Protein 8D05 (pdb70)

Solvent-accessible surface area: 4432 Å² total; per-residue (Å²): 150,84,83,16,89,10,99,107,60,28,125,111,112,77,49,157,0,73,0,44,90,0,34,17,72,79,54,107,158,82,134,67,107,86,55,78,24,66,73,123,38,27,100,42,53,179,93,2,74,106,60,0,99,128,35,3,61,82,118,150

Foldseek 3Di:
DDKDAQQDWDCPPNWTWGWGMWDWDDDPVVRDIDIDTDTDIGDDDPVRVVVVVVRRVVRD

Structure (mmCIF, N/CA/C/O backbone):
data_8D05
#
_entry.id   8D05
#
_cell.length_a   50.187
_cell.length_b   50.187
_cell.length_c   22.111
_cell.angle_alpha   90.000
_cell.angle_beta   90.000
_cell.angle_gamma   90.000
#
_symmetry.space_group_name_H-M   'P 42'
#
loop_
_atom_site.group_PDB
_atom_site.id
_atom_site.type_symbol
_atom_site.label_atom_id
_atom_site.label_alt_id
_atom_site.label_comp_id
_atom_site.label_asym_id
_atom_site.label_entity_id
_atom_site.label_seq_id
_atom_site.pdbx_PDB_ins_code
_atom_site.Cartn_x
_atom_site.Cartn_y
_atom_si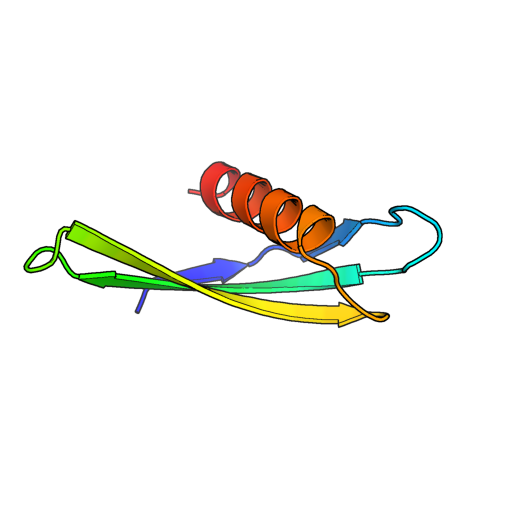te.Cartn_z
_atom_site.occupancy
_atom_site.B_iso_or_equiv
_atom_site.auth_seq_id
_atom_site.auth_comp_id
_atom_site.auth_asym_id
_atom_site.auth_atom_id
_atom_site.pdbx_PDB_model_num
ATOM 1 N N . PRO A 1 9 ? 12.41418 -2.79755 -10.10695 1.000 90.78810 9 PRO A N 1
ATOM 2 C CA . PRO A 1 9 ? 12.85384 -1.42540 -9.82516 1.000 72.59118 9 PRO A CA 1
ATOM 3 C C . PRO A 1 9 ? 12.55301 -1.00136 -8.38913 1.000 79.42358 9 PRO A C 1
ATOM 4 O O . PRO A 1 9 ? 11.43296 -0.58765 -8.08694 1.000 91.53030 9 PRO A O 1
ATOM 8 N N . ILE A 1 10 ? 13.55122 -1.10000 -7.51833 1.000 76.01671 10 ILE A N 1
ATOM 9 C CA . ILE A 1 10 ? 13.38742 -0.78992 -6.10332 1.000 69.22379 10 ILE A CA 1
ATOM 10 C C . ILE A 1 10 ? 13.65304 0.69317 -5.88451 1.000 70.52132 10 ILE A C 1
ATOM 11 O O . ILE A 1 10 ? 14.61277 1.25540 -6.42575 1.000 67.96311 10 ILE A O 1
ATOM 16 N N . VAL A 1 11 ? 12.79902 1.32900 -5.08639 1.000 75.48926 11 VAL A N 1
ATOM 17 C CA . VAL A 1 11 ? 12.86566 2.75904 -4.81153 1.000 73.72589 11 VAL A CA 1
ATOM 18 C C . VAL A 1 11 ? 12.98091 2.95721 -3.30557 1.000 70.44918 11 VAL A C 1
ATOM 19 O O . VAL A 1 11 ? 12.22024 2.35706 -2.53736 1.000 79.65028 11 VAL A O 1
ATOM 23 N N . ILE A 1 12 ? 13.93076 3.79352 -2.88783 1.000 69.87397 12 ILE A N 1
ATOM 24 C CA . ILE A 1 12 ? 14.18097 4.06871 -1.47691 1.000 72.58746 12 ILE A CA 1
ATOM 25 C C . ILE A 1 12 ? 14.18158 5.57573 -1.26304 1.000 71.92422 12 ILE A C 1
ATOM 26 O O . ILE A 1 12 ? 14.90423 6.30388 -1.95225 1.000 65.52082 12 ILE A O 1
ATOM 31 N N . ASP A 1 13 ? 13.37564 6.03859 -0.31092 1.000 76.04580 13 ASP A N 1
ATOM 32 C CA . ASP A 1 13 ? 13.44633 7.42864 0.11794 1.000 78.03288 13 ASP A CA 1
ATOM 33 C C . ASP A 1 13 ? 14.67444 7.64407 0.99268 1.000 90.50017 13 ASP A C 1
ATOM 34 O O . ASP A 1 13 ? 14.97585 6.83824 1.87869 1.000 79.97785 13 ASP A O 1
ATOM 39 N N . LEU A 1 14 ? 15.38908 8.74025 0.73943 1.000 80.79104 14 LEU A N 1
ATOM 40 C CA . LEU A 1 14 ? 16.58914 9.07866 1.49916 1.000 81.23056 14 LEU A CA 1
ATOM 41 C C . LEU A 1 14 ? 16.31799 10.25067 2.43511 1.000 82.83865 14 LEU A C 1
ATOM 42 O O . LEU A 1 14 ? 16.32029 10.07478 3.65613 1.000 90.31850 14 LEU A O 1
ATOM 47 N N . ASN A 1 15 ? 16.08754 11.44856 1.89305 1.000 81.34284 15 ASN A N 1
ATOM 48 C CA . ASN A 1 15 ? 15.74236 12.63153 2.68502 1.000 81.44812 15 ASN A CA 1
ATOM 49 C C . ASN A 1 15 ? 16.83048 12.95193 3.71077 1.000 82.21926 15 ASN A C 1
ATOM 50 O O . ASN A 1 15 ? 16.55764 13.21495 4.88480 1.000 78.03455 15 ASN A O 1
ATOM 55 N N . LYS A 1 16 ? 18.07839 12.92624 3.25152 1.000 84.80466 16 LYS A N 1
ATOM 56 C CA . LYS A 1 16 ? 19.22846 13.26764 4.07426 1.000 71.33199 16 LYS A CA 1
ATOM 57 C C . LYS A 1 16 ? 20.16605 14.14084 3.25499 1.000 65.03913 16 LYS A C 1
ATOM 58 O O . LYS A 1 16 ? 20.25884 13.99876 2.03398 1.000 86.01533 16 LYS A O 1
ATOM 64 N N . THR A 1 17 ? 20.85192 15.05410 3.93177 1.000 56.34985 17 THR A N 1
ATOM 65 C CA . THR A 1 17 ? 21.73852 15.99229 3.26251 1.000 67.61699 17 THR A CA 1
ATOM 66 C C . THR A 1 17 ? 23.18968 15.70774 3.62524 1.000 65.28513 17 THR A C 1
ATOM 67 O O . THR A 1 17 ? 23.49605 15.13492 4.67423 1.000 67.94598 17 THR A O 1
ATOM 71 N N . ILE A 1 18 ? 24.08438 16.12091 2.72802 1.000 81.94152 18 ILE A N 1
ATOM 72 C CA . ILE A 1 18 ? 25.52246 15.96234 2.90975 1.000 76.00660 18 ILE A CA 1
ATOM 73 C C . ILE A 1 18 ? 26.19400 17.25549 2.47050 1.000 70.30329 18 ILE A C 1
ATOM 74 O O . ILE A 1 18 ? 26.11265 17.63037 1.29648 1.000 58.04655 18 ILE A O 1
ATOM 79 N N . GLU A 1 19 ? 26.85800 17.93277 3.40630 1.000 74.32364 19 GLU A N 1
ATOM 80 C CA . GLU A 1 19 ? 27.54058 19.18193 3.09705 1.000 79.19265 19 GLU A CA 1
ATOM 81 C C . GLU A 1 19 ? 29.04863 18.96136 3.04077 1.000 78.40308 19 GLU A C 1
ATOM 82 O O . GLU A 1 19 ? 29.80760 19.58464 3.79256 1.000 91.87049 19 GLU A O 1
ATOM 88 N N . ARG A 1 20 ? 29.48470 18.07640 2.14976 1.000 76.71729 20 ARG A N 1
ATOM 89 C CA . ARG A 1 20 ? 30.88979 17.70380 2.05550 1.000 71.37717 20 ARG A CA 1
ATOM 90 C C . ARG A 1 20 ? 31.64233 18.72394 1.21326 1.000 65.33698 20 ARG A C 1
ATOM 91 O O . ARG A 1 20 ? 31.26102 18.99273 0.06732 1.000 68.91635 20 ARG A O 1
ATOM 99 N N . ASP A 1 21 ? 32.70328 19.29629 1.78600 1.000 71.65641 21 ASP A N 1
ATOM 100 C CA . ASP A 1 21 ? 33.57287 20.24648 1.09174 1.000 68.75607 21 ASP A CA 1
ATOM 101 C C . ASP A 1 21 ? 32.80142 21.45121 0.56379 1.000 64.71348 21 ASP A C 1
ATOM 102 O O . ASP A 1 21 ? 33.14704 22.01622 -0.47633 1.000 63.13434 21 ASP A O 1
ATOM 107 N N . GLY A 1 22 ? 31.74844 21.85597 1.27196 1.000 72.27249 22 GLY A N 1
ATOM 108 C CA . GLY A 1 22 ? 31.00003 23.03773 0.89901 1.000 68.81418 22 GLY A CA 1
ATOM 109 C C . GLY A 1 22 ? 29.95587 22.83933 -0.17376 1.000 67.16924 22 GLY A C 1
ATOM 110 O O . GLY A 1 22 ? 29.44148 23.83214 -0.69774 1.000 79.92604 22 GLY A O 1
ATOM 111 N N . ARG A 1 23 ? 29.62015 21.59821 -0.52258 1.000 67.96736 23 ARG A N 1
ATOM 112 C CA . ARG A 1 23 ? 28.60203 21.3048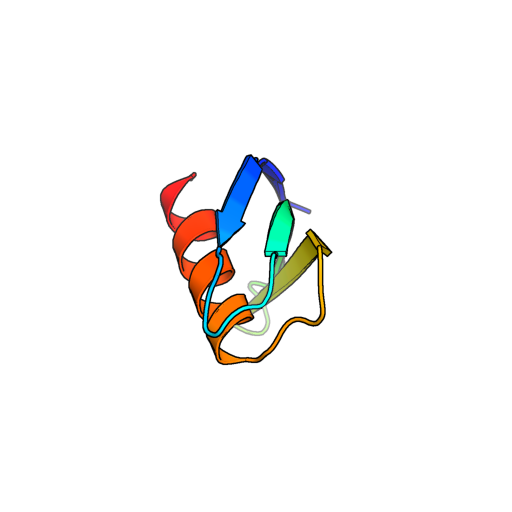3 -1.52935 1.000 67.49888 23 ARG A CA 1
ATOM 113 C C . ARG A 1 23 ? 27.35433 20.77253 -0.83705 1.000 69.55702 23 ARG A C 1
ATOM 114 O O . ARG A 1 23 ? 27.37875 19.68359 -0.25296 1.000 79.76877 23 ARG A O 1
ATOM 122 N N . LYS A 1 24 ? 26.26909 21.53722 -0.90890 1.000 71.34202 24 LYS A N 1
ATOM 123 C CA . LYS A 1 24 ? 24.98133 21.06689 -0.41560 1.000 73.88180 24 LYS A CA 1
ATOM 124 C C . LYS A 1 24 ? 24.42344 20.01465 -1.36339 1.000 75.93204 24 LYS A C 1
ATOM 125 O O . LYS A 1 24 ? 24.25212 20.27850 -2.55838 1.000 80.72209 24 LYS A O 1
ATOM 131 N N . VAL A 1 25 ? 24.14388 18.82462 -0.83423 1.000 78.24319 25 VAL A N 1
ATOM 132 C CA . VAL A 1 25 ? 23.59904 17.71939 -1.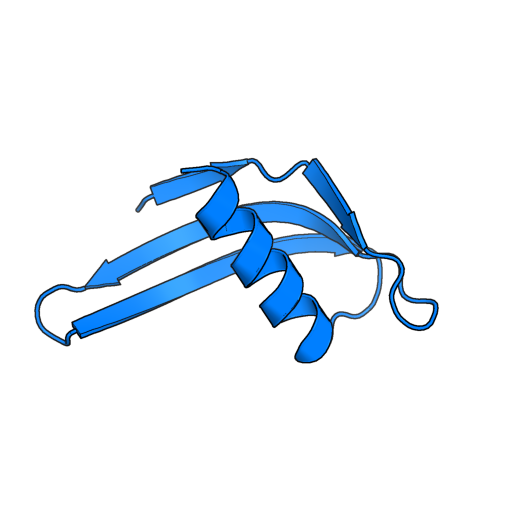61902 1.000 68.61572 25 VAL A CA 1
ATOM 133 C C . VAL A 1 25 ? 22.45237 17.12614 -0.80274 1.000 69.42371 25 VAL A C 1
ATOM 134 O O . VAL A 1 25 ? 22.65380 16.23327 0.02830 1.000 71.29236 25 VAL A O 1
ATOM 138 N N . LYS A 1 26 ? 21.23819 17.62977 -1.02153 1.000 69.33026 26 LYS A N 1
ATOM 139 C CA . LYS A 1 26 ? 20.05848 17.08749 -0.35425 1.000 73.60183 26 LYS A CA 1
ATOM 140 C C . LYS A 1 26 ? 19.54966 15.88428 -1.14204 1.000 69.82506 26 LYS A C 1
ATOM 141 O O . LYS A 1 26 ? 19.11639 16.02505 -2.28996 1.000 73.19388 26 LYS A O 1
ATOM 147 N N . LEU A 1 27 ? 19.59812 14.70635 -0.52594 1.000 65.33885 27 LEU A N 1
ATOM 148 C CA . LEU A 1 27 ? 19.21433 13.48018 -1.21176 1.000 66.51531 27 LEU A CA 1
ATOM 149 C C . LEU A 1 27 ? 17.69735 13.36773 -1.29644 1.000 67.66808 27 LEU A C 1
ATOM 150 O O . LEU A 1 27 ? 16.96740 13.81260 -0.40733 1.000 75.47428 27 LEU A O 1
ATOM 155 N N . VAL A 1 28 ? 17.22630 12.76050 -2.38629 1.000 67.94437 28 VAL A N 1
ATOM 156 C CA . VAL A 1 28 ? 15.80228 12.63107 -2.66999 1.000 68.48391 28 VAL A CA 1
ATOM 157 C C . VAL A 1 28 ? 15.37668 11.16894 -2.74578 1.000 69.56036 28 VAL A C 1
ATOM 158 O O . VAL A 1 28 ? 14.45995 10.74074 -2.03755 1.000 70.06042 28 VAL A O 1
ATOM 162 N N . ARG A 1 29 ? 16.03773 10.38606 -3.59484 1.000 62.93652 29 ARG A N 1
ATOM 163 C CA . ARG A 1 29 ? 15.56906 9.03890 -3.87963 1.000 57.27005 29 ARG A CA 1
ATOM 164 C C . ARG A 1 29 ? 16.71518 8.20818 -4.43279 1.000 64.08139 29 ARG A C 1
ATOM 165 O O . ARG A 1 29 ? 17.64591 8.73839 -5.04502 1.000 68.66878 29 ARG A O 1
ATOM 173 N N . ALA A 1 30 ? 16.63060 6.89717 -4.21366 1.000 63.72855 30 ALA A N 1
ATOM 174 C CA . ALA A 1 30 ? 17.58077 5.93740 -4.76176 1.000 61.74410 30 ALA A CA 1
ATOM 175 C C . ALA A 1 30 ? 16.80292 4.86511 -5.50851 1.000 61.63356 30 ALA A C 1
ATOM 176 O O . ALA A 1 30 ? 15.96824 4.17292 -4.91528 1.000 60.06495 30 ALA A O 1
ATOM 178 N N . THR A 1 31 ? 17.06870 4.73307 -6.80555 1.000 71.10402 31 THR A N 1
ATOM 179 C CA . THR A 1 31 ? 16.39180 3.76380 -7.66333 1.000 65.48756 31 THR A CA 1
ATOM 180 C C . THR A 1 31 ? 17.37107 2.62705 -7.94843 1.000 64.46902 31 THR A C 1
ATOM 181 O O . THR A 1 31 ? 18.29786 2.78125 -8.74963 1.000 59.08679 31 THR A O 1
ATOM 185 N N . ILE A 1 32 ? 17.15652 1.49105 -7.29529 1.000 62.63486 32 ILE A N 1
ATOM 186 C CA . ILE A 1 32 ? 18.05583 0.34930 -7.40037 1.000 66.74325 32 ILE A CA 1
ATOM 187 C C . ILE A 1 32 ? 17.57886 -0.55994 -8.52319 1.000 67.24857 32 ILE A C 1
ATOM 188 O O . ILE A 1 32 ? 16.39394 -0.90528 -8.59892 1.000 70.12524 32 ILE A O 1
ATO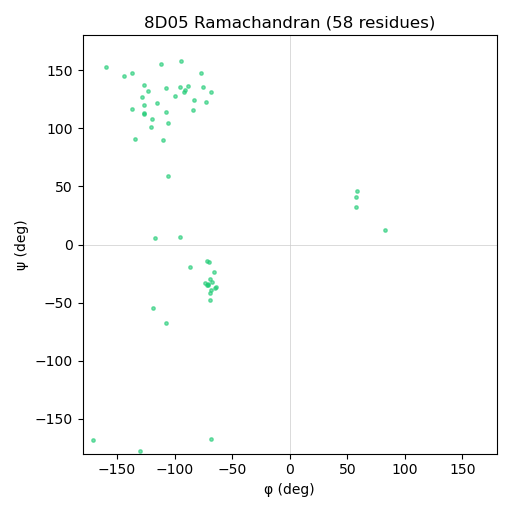M 193 N N . THR A 1 33 ? 18.50379 -0.95075 -9.39834 1.000 64.99490 33 THR A N 1
ATOM 194 C CA . THR A 1 33 ? 18.23685 -1.90292 -10.47120 1.000 63.01045 33 THR A CA 1
ATOM 195 C C . THR A 1 33 ? 19.15023 -3.10464 -10.26728 1.000 66.76353 33 THR A C 1
ATOM 196 O O . THR A 1 33 ? 20.36416 -3.01231 -10.48054 1.000 62.50249 33 THR A O 1
ATOM 200 N N . VAL A 1 34 ? 18.56864 -4.22477 -9.84807 1.000 67.44419 34 VAL A N 1
ATOM 201 C CA . VAL A 1 34 ? 19.31305 -5.44353 -9.55911 1.000 61.87247 34 VAL A CA 1
ATOM 202 C C . VAL A 1 34 ? 19.18708 -6.38967 -10.74300 1.000 61.95932 34 VAL A C 1
ATOM 203 O O . VAL A 1 34 ? 18.07407 -6.68003 -11.20275 1.000 67.25469 34 VAL A O 1
ATOM 207 N N . ASP A 1 35 ? 20.32311 -6.86739 -11.24019 1.000 66.12946 35 ASP A N 1
ATOM 208 C CA . ASP A 1 35 ? 20.36416 -7.81948 -12.35011 1.000 64.52137 35 ASP A CA 1
ATOM 209 C C . ASP A 1 35 ? 21.07161 -9.08424 -11.88415 1.000 71.82488 35 ASP A C 1
ATOM 210 O O . ASP A 1 35 ? 22.31364 -9.11287 -11.81240 1.000 79.77057 35 ASP A O 1
ATOM 215 N N . PRO A 1 36 ? 20.33598 -10.15142 -11.55990 1.000 68.03929 36 PRO A N 1
ATOM 216 C CA . PRO A 1 36 ? 20.98444 -11.36219 -11.03493 1.000 64.79154 36 PRO A CA 1
ATOM 217 C C . PRO A 1 36 ? 21.77245 -12.13405 -12.07502 1.000 69.88162 36 PRO A C 1
ATOM 218 O O . PRO A 1 36 ? 22.57177 -13.00079 -11.69810 1.000 74.84537 36 PRO A O 1
ATOM 222 N N . GLU A 1 37 ? 21.58211 -11.84922 -13.36101 1.000 78.37484 37 GLU A N 1
ATOM 223 C CA . GLU A 1 37 ? 22.23011 -12.61013 -14.42007 1.000 82.53850 37 GLU A CA 1
ATOM 224 C C . GLU A 1 37 ? 23.61889 -12.09076 -14.76340 1.000 76.91940 37 GLU A C 1
ATOM 225 O O . GLU A 1 37 ? 24.40898 -12.82959 -15.36249 1.000 71.57403 37 GLU A O 1
ATOM 231 N N . THR A 1 38 ? 23.93461 -10.84764 -14.40157 1.000 76.35131 38 THR A N 1
ATOM 232 C CA . THR A 1 38 ? 25.27342 -10.29827 -14.57989 1.000 68.82672 38 THR A CA 1
ATOM 233 C C . THR A 1 38 ? 25.93158 -9.94597 -13.25205 1.000 68.71092 38 THR A C 1
ATOM 234 O O . THR A 1 38 ? 27.02842 -9.36965 -13.25133 1.000 67.71080 38 THR A O 1
ATOM 238 N N . ASN A 1 39 ? 25.29191 -10.27405 -12.12690 1.000 67.76039 39 ASN A N 1
ATOM 239 C CA . ASN A 1 39 ? 25.82610 -9.99878 -10.79003 1.000 70.93445 39 ASN A CA 1
ATOM 240 C C . ASN A 1 39 ? 26.10671 -8.50968 -10.59822 1.000 66.32864 39 ASN A C 1
ATOM 241 O O . ASN A 1 39 ? 27.11772 -8.12034 -10.01046 1.000 53.84293 39 ASN A O 1
ATOM 246 N N . THR A 1 40 ? 25.20137 -7.66899 -11.09211 1.000 67.85697 40 THR A N 1
ATOM 247 C CA . THR A 1 40 ? 25.39396 -6.22693 -11.08227 1.000 69.03079 40 THR A CA 1
ATOM 248 C C . THR A 1 40 ? 24.20689 -5.53321 -10.43109 1.000 66.53576 40 THR A C 1
ATOM 249 O O . THR A 1 40 ? 23.05095 -5.89056 -10.67983 1.000 61.56411 40 THR A O 1
ATOM 253 N N . ILE A 1 41 ? 24.50678 -4.53705 -9.60024 1.000 61.15273 41 ILE A N 1
ATOM 254 C CA . ILE A 1 41 ? 23.50566 -3.67128 -8.98812 1.000 58.06288 41 ILE A CA 1
ATOM 255 C C . ILE A 1 41 ? 23.73515 -2.26327 -9.51529 1.000 59.79204 41 ILE A C 1
ATOM 256 O O . ILE A 1 41 ? 24.83002 -1.70894 -9.36356 1.000 52.06743 41 ILE A O 1
ATOM 261 N N . THR A 1 42 ? 22.71186 -1.68961 -10.13913 1.000 65.56290 42 THR A N 1
ATOM 262 C CA . THR A 1 42 ? 22.76436 -0.32964 -10.65726 1.000 68.45798 42 THR A CA 1
ATOM 263 C C . THR A 1 42 ? 21.91528 0.57119 -9.77217 1.000 62.58096 42 THR A C 1
ATOM 264 O O . THR A 1 42 ? 20.79246 0.20890 -9.40491 1.000 60.24911 42 THR A O 1
ATOM 268 N N . ILE A 1 43 ? 22.45502 1.73438 -9.42138 1.000 58.76791 43 ILE A N 1
ATOM 269 C CA . ILE A 1 43 ? 21.83396 2.63628 -8.45833 1.000 60.79973 43 ILE A CA 1
ATOM 270 C C . ILE A 1 43 ? 21.70544 4.00919 -9.10143 1.000 61.94198 43 ILE A C 1
ATOM 271 O O . ILE A 1 43 ? 22.71620 4.67346 -9.35969 1.000 63.31582 43 ILE A O 1
ATOM 276 N N . ASP A 1 44 ? 20.47226 4.43982 -9.35122 1.000 63.68091 44 ASP A N 1
ATOM 277 C CA . ASP A 1 44 ? 20.19880 5.82071 -9.72028 1.000 66.53125 44 ASP A CA 1
ATOM 278 C C . ASP A 1 44 ? 19.92483 6.61574 -8.44930 1.000 64.26782 44 ASP A C 1
ATOM 279 O O . ASP A 1 44 ? 19.16513 6.16960 -7.58410 1.000 67.09184 44 ASP A O 1
ATOM 284 N N . ILE A 1 45 ? 20.54952 7.78293 -8.33253 1.000 57.64883 45 ILE A N 1
ATOM 285 C CA . ILE A 1 45 ? 20.45652 8.61001 -7.13258 1.000 62.63364 45 ILE A CA 1
ATOM 286 C C . ILE A 1 45 ? 20.01204 10.00484 -7.54661 1.000 60.43600 45 ILE A C 1
ATOM 287 O O . ILE A 1 45 ? 20.76170 10.72800 -8.21583 1.000 66.19196 45 ILE A O 1
ATOM 292 N N . GLU A 1 46 ? 18.79801 10.38153 -7.15640 1.000 63.05396 46 GLU A N 1
ATOM 293 C CA . GLU A 1 46 ? 18.30258 11.73137 -7.37942 1.000 65.11999 46 GLU A CA 1
ATOM 294 C C . GLU A 1 46 ? 18.54559 12.57955 -6.13954 1.000 63.33294 46 GLU A C 1
ATOM 295 O O . GLU A 1 46 ? 18.30394 12.14158 -5.01146 1.000 48.41273 46 GLU A O 1
ATOM 301 N N . TYR A 1 47 ? 19.03020 13.79867 -6.35775 1.000 62.90880 47 TYR A N 1
ATOM 302 C CA . TYR A 1 47 ? 19.34115 14.71985 -5.27789 1.000 58.17665 47 TYR A CA 1
ATOM 303 C C . TYR A 1 47 ? 19.01066 16.13672 -5.72095 1.000 71.60458 47 TYR A C 1
ATOM 304 O O . TYR A 1 47 ? 19.16732 16.47866 -6.89701 1.0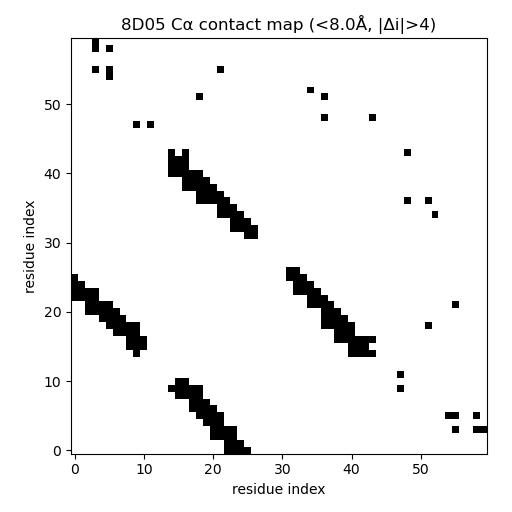00 72.53364 47 TYR A O 1
ATOM 313 N N . GLU A 1 48 ? 18.55162 16.95167 -4.77893 1.000 77.32621 48 GLU A N 1
ATOM 314 C CA . GLU A 1 48 ? 18.27516 18.36557 -5.02100 1.000 70.08587 48 GLU A CA 1
ATOM 315 C C . GLU A 1 48 ? 19.33409 19.15894 -4.26128 1.000 71.00966 48 GLU A C 1
ATOM 316 O O . GLU A 1 48 ? 19.15523 19.50799 -3.09428 1.000 91.27788 48 GLU A O 1
ATOM 322 N N . GLY A 1 49 ? 20.44788 19.43020 -4.92753 1.000 66.97365 49 GLY A N 1
ATOM 323 C CA . GLY A 1 49 ? 21.52280 20.15256 -4.28481 1.000 80.77794 49 GLY A CA 1
ATOM 324 C C . GLY A 1 49 ? 22.58949 20.55178 -5.27707 1.000 76.13528 49 GLY A C 1
ATOM 325 O O . GLY A 1 49 ? 22.40727 20.44962 -6.49202 1.000 76.57217 49 GLY A O 1
ATOM 326 N N . GLY A 1 50 ? 23.71747 21.00415 -4.73533 1.000 79.53461 50 GLY A N 1
ATOM 327 C CA . GLY A 1 50 ? 24.82217 21.47340 -5.53460 1.000 84.76155 50 GLY A CA 1
ATOM 328 C C . GLY A 1 50 ? 25.50733 20.36452 -6.30464 1.000 84.15885 50 GLY A C 1
ATOM 329 O O . GLY A 1 50 ? 25.00463 19.24137 -6.40944 1.000 78.51343 50 GLY A O 1
ATOM 330 N N . PRO A 1 51 ? 26.68814 20.65781 -6.85191 1.000 90.89713 51 PRO A N 1
ATOM 331 C CA . PRO A 1 51 ? 27.36525 19.67793 -7.70996 1.000 81.93816 51 PRO A CA 1
ATOM 332 C C . PRO A 1 51 ? 27.84275 18.48114 -6.89995 1.000 80.66170 51 PRO A C 1
ATOM 333 O O . PRO A 1 51 ? 28.46792 18.63241 -5.84709 1.000 81.33809 51 PRO A O 1
ATOM 337 N N . ILE A 1 52 ? 27.53599 17.28901 -7.39678 1.000 77.11924 52 ILE A N 1
ATOM 338 C CA . ILE A 1 52 ? 27.87648 16.05617 -6.70574 1.000 66.81800 52 ILE A CA 1
ATOM 339 C C . ILE A 1 52 ? 29.20352 15.53350 -7.24096 1.000 72.35551 52 ILE A C 1
ATOM 340 O O . ILE A 1 52 ? 29.63321 15.86652 -8.34908 1.000 86.92042 52 ILE A O 1
ATOM 345 N N . THR A 1 53 ? 29.87092 14.71176 -6.43503 1.000 64.25999 53 THR A N 1
ATOM 346 C CA . THR A 1 53 ? 31.15402 14.12109 -6.79223 1.000 56.97754 53 THR A CA 1
ATOM 347 C C . THR A 1 53 ? 31.10050 12.61910 -6.53509 1.000 52.41120 53 THR A C 1
ATOM 348 O O . THR A 1 53 ? 30.07274 12.06984 -6.12983 1.000 55.95900 53 THR A O 1
ATOM 352 N N . LYS A 1 54 ? 32.22964 11.94840 -6.78126 1.000 63.96904 54 LYS A N 1
ATOM 353 C CA . LYS A 1 54 ? 32.30210 10.51344 -6.53315 1.000 63.47161 54 LYS A CA 1
ATOM 354 C C . LYS A 1 54 ? 32.30049 10.20558 -5.04112 1.000 57.78145 54 LYS A C 1
ATOM 355 O O . LYS A 1 54 ? 31.74087 9.18645 -4.61992 1.000 57.07347 54 LYS A O 1
ATOM 361 N N . GLU A 1 55 ? 32.91741 11.06982 -4.23232 0.820 61.31694 55 GLU A N 1
ATOM 362 C CA . GLU A 1 55 ? 32.88776 10.87394 -2.78730 0.820 68.18092 55 GLU A CA 1
ATOM 363 C C . GLU A 1 55 ? 31.47083 11.00758 -2.24502 0.820 62.06703 55 GLU A C 1
ATOM 364 O O . GLU A 1 55 ? 31.07922 10.27855 -1.32788 0.820 61.17219 55 GLU A O 1
ATOM 370 N N . ASP A 1 56 ? 30.68645 11.93231 -2.80395 1.000 62.80437 56 ASP A N 1
ATOM 371 C CA . ASP A 1 56 ? 29.31949 12.11896 -2.33269 1.000 57.98537 56 ASP A CA 1
ATOM 372 C C . ASP A 1 56 ? 28.40873 10.98466 -2.78140 1.000 56.34307 56 ASP A C 1
ATOM 373 O O . ASP A 1 56 ? 27.47998 10.61646 -2.05418 1.000 54.02174 56 ASP A O 1
ATOM 378 N N . LEU A 1 57 ? 28.65365 10.41963 -3.96740 1.000 50.15177 57 LEU A N 1
ATOM 379 C CA . LEU A 1 57 ? 27.82687 9.31335 -4.43414 1.000 54.42597 57 LEU A CA 1
ATOM 380 C C . LEU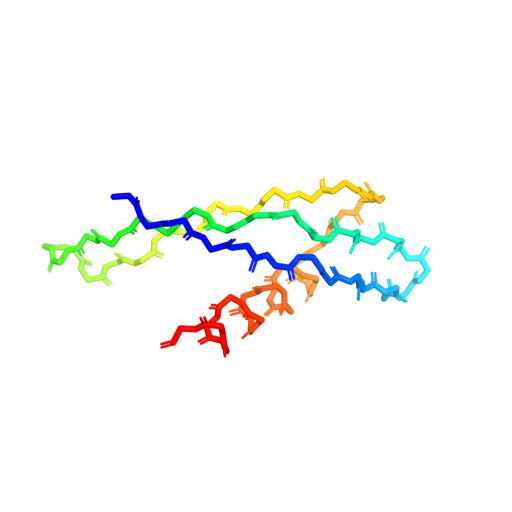 A 1 57 ? 28.03540 8.06048 -3.59507 1.000 59.55816 57 LEU A C 1
ATOM 381 O O . LEU A 1 57 ? 27.09666 7.27723 -3.40981 1.000 59.95294 57 LEU A O 1
ATOM 386 N N . LEU A 1 58 ? 29.24956 7.85188 -3.07929 1.000 59.83405 58 LEU A N 1
ATOM 387 C CA . LEU A 1 58 ? 29.47906 6.72502 -2.18224 1.000 52.44369 58 LEU A CA 1
ATOM 388 C C . LEU A 1 58 ? 28.77728 6.92194 -0.84612 1.000 62.34751 58 LEU A C 1
ATOM 389 O O . LEU A 1 58 ? 28.38769 5.94188 -0.20195 1.000 63.75031 58 LEU A O 1
ATOM 394 N N . GLU A 1 59 ? 28.60401 8.17393 -0.41819 1.000 67.47464 59 GLU A N 1
ATOM 395 C CA . GLU A 1 59 ? 27.89618 8.44083 0.82993 1.000 67.89837 59 GLU A CA 1
ATOM 396 C C . GLU A 1 59 ? 26.41325 8.11540 0.69426 1.000 56.56017 59 GLU A C 1
ATOM 397 O O . GLU A 1 59 ? 25.83262 7.44431 1.55443 1.000 59.45789 59 GLU A O 1
ATOM 403 N N . ALA A 1 60 ? 25.78090 8.58812 -0.38366 1.000 62.52231 60 ALA A N 1
ATOM 404 C CA . ALA A 1 60 ? 24.40495 8.19871 -0.66734 1.000 74.96591 60 ALA A CA 1
ATOM 405 C C . ALA A 1 60 ? 24.29331 6.71365 -0.98219 1.000 79.88492 60 ALA A C 1
ATOM 406 O O . ALA A 1 60 ? 23.21451 6.13135 -0.81992 1.000 70.67855 60 ALA A O 1
ATOM 408 N N . PHE A 1 61 ? 25.38440 6.09292 -1.43536 1.000 75.44436 61 PHE A N 1
ATOM 409 C CA . PHE A 1 61 ? 25.41178 4.64391 -1.59223 1.000 69.35942 61 PHE A CA 1
ATOM 410 C C . PHE A 1 61 ? 25.43525 3.939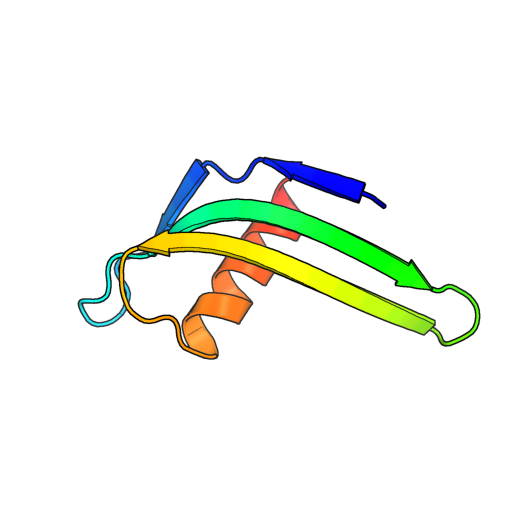04 -0.23918 1.000 68.84357 61 PHE A C 1
ATOM 411 O O . PHE A 1 61 ? 24.84959 2.85888 -0.09796 1.000 54.66555 61 PHE A O 1
ATOM 419 N N . LYS A 1 62 ? 26.08529 4.53531 0.76464 1.000 74.18769 62 LYS A N 1
ATOM 420 C CA . LYS A 1 62 ? 26.00472 3.99141 2.11870 1.000 63.46272 62 LYS A CA 1
ATOM 421 C C . LYS A 1 62 ? 24.60978 4.17806 2.70097 1.000 64.67866 62 LYS A C 1
ATOM 422 O O . 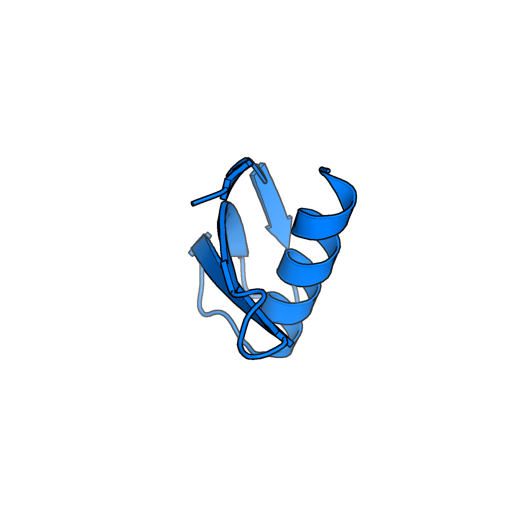LYS A 1 62 ? 24.07117 3.27196 3.34816 1.000 71.76108 62 LYS A O 1
ATOM 428 N N . LEU A 1 63 ? 24.00940 5.34987 2.47999 1.000 61.15268 63 LEU A N 1
ATOM 429 C CA . LEU A 1 63 ? 22.71544 5.64955 3.08422 1.000 63.42401 63 LEU A CA 1
ATOM 430 C C . LEU A 1 63 ? 21.61157 4.78519 2.49152 1.000 69.96953 63 LEU A C 1
ATOM 431 O O . LEU A 1 63 ? 20.71184 4.33999 3.21274 1.000 75.63074 63 LEU A O 1
ATOM 436 N N . ALA A 1 64 ? 21.65937 4.54008 1.17953 1.000 82.07357 64 ALA A N 1
ATOM 437 C CA . ALA A 1 64 ? 20.61547 3.74673 0.53782 1.000 75.38066 64 ALA A CA 1
ATOM 438 C C . ALA A 1 64 ? 20.60398 2.31877 1.06794 1.000 67.75080 64 ALA A C 1
ATOM 439 O O . ALA A 1 64 ? 19.53719 1.71548 1.22421 1.000 69.83526 64 ALA A O 1
ATOM 441 N N . ALA A 1 65 ? 21.78320 1.76613 1.35775 1.000 69.02936 65 ALA A N 1
ATOM 442 C CA . ALA A 1 65 ? 21.84869 0.41420 1.90286 1.000 73.75361 65 ALA A CA 1
ATOM 443 C C . ALA A 1 65 ? 21.36100 0.37819 3.34596 1.000 80.86499 65 ALA A C 1
ATOM 444 O O . ALA A 1 65 ? 20.73436 -0.59895 3.77017 1.000 93.65863 65 ALA A O 1
ATOM 446 N N . SER A 1 66 ? 21.63085 1.43633 4.11281 1.000 80.87505 66 SER A N 1
ATOM 447 C CA . SER A 1 66 ? 21.21912 1.47634 5.50989 1.000 74.56377 66 SER A CA 1
ATOM 448 C C . SER A 1 66 ? 19.71212 1.59892 5.68119 1.000 82.08309 66 SER A C 1
ATOM 449 O O . SER A 1 66 ? 19.21241 1.37088 6.78831 1.000 96.71379 66 SER A O 1
ATOM 452 N N . LYS A 1 67 ? 18.97881 1.95562 4.62631 1.000 89.51167 67 LYS A N 1
ATOM 453 C CA . LYS A 1 67 ? 17.53577 2.13822 4.70158 1.000 89.13794 67 LYS A CA 1
ATOM 454 C C . LYS A 1 67 ? 16.75703 0.90196 4.27285 1.000 88.68789 67 LYS A C 1
ATOM 455 O O . LYS A 1 67 ? 15.52700 0.96160 4.18109 1.000 99.96029 67 LYS A O 1
ATOM 461 N N . LEU A 1 68 ? 17.43630 -0.20787 4.00881 1.000 91.89431 68 LEU A N 1
ATOM 462 C CA . LEU A 1 68 ? 16.74759 -1.44710 3.67906 1.000 98.36088 68 LEU A CA 1
ATOM 463 C C . LEU A 1 68 ? 17.39507 -2.62085 4.41203 1.000 96.58698 68 LEU A C 1
ATOM 464 O O . LEU A 1 68 ? 16.80841 -3.69400 4.55924 1.000 103.31147 68 LEU A O 1
#

Sequence (60 aa):
PIVIDLNKTIERDGRKVKLVRATITVDPETNTITIDIEYEGGPITKEDLLEAFKLAASKL

B-factor: mean 74.07, std 13.88, range [47.16, 118.63]

Secondary structure (DSSP, 8-state):
-EEEE---EEEETTEEEEEEEEEEEEETTTTEEEEEEEEEES---HHHHHHHHHHHHHT-

Radius of gyration: 11.87 Å; Cα contacts (8 Å, |Δi|>4): 101; chains: 1; bounding box: 21×36×20 Å

Nearest PDB structures (foldseek):
  8d05-assembly1_A-2  TM=1.017E+00  e=3.401E-10  synthetic construct